Protein AF-A0A9Y2IKL0-F1 (afdb_monomer_lite)

Organism: NCBI:txid715471

Structure (mmCIF, N/CA/C/O backbone):
data_AF-A0A9Y2IKL0-F1
#
_entry.id   AF-A0A9Y2IKL0-F1
#
loop_
_atom_site.group_PDB
_atom_site.id
_atom_site.type_symbol
_atom_site.label_atom_id
_atom_site.label_alt_id
_atom_site.label_comp_id
_atom_site.label_asym_id
_atom_site.label_entity_id
_atom_site.label_seq_id
_atom_site.pdbx_PDB_ins_code
_atom_site.Cartn_x
_atom_site.Cartn_y
_atom_site.Cartn_z
_atom_site.occupancy
_atom_site.B_iso_or_equiv
_atom_site.auth_seq_id
_atom_site.auth_comp_id
_atom_site.auth_asym_id
_atom_site.auth_atom_id
_atom_site.pdbx_PDB_model_num
ATOM 1 N N . MET A 1 1 ? -17.090 1.132 13.519 1.00 45.34 1 MET A N 1
ATOM 2 C CA . MET A 1 1 ? -17.423 1.745 12.209 1.00 45.34 1 MET A CA 1
ATOM 3 C C . MET A 1 1 ? -16.204 2.492 11.701 1.00 45.34 1 MET A C 1
ATOM 5 O O . MET A 1 1 ? -15.799 3.451 12.341 1.00 45.34 1 MET A O 1
ATOM 9 N N . TRP A 1 2 ? -15.610 2.087 10.574 1.00 50.97 2 TRP A N 1
ATOM 10 C CA . TRP A 1 2 ? -14.747 3.015 9.836 1.00 50.97 2 TRP A CA 1
ATOM 11 C C . TRP A 1 2 ? -15.568 4.283 9.605 1.00 50.97 2 TRP A C 1
ATOM 13 O O . TRP A 1 2 ? -16.647 4.204 9.011 1.00 50.97 2 TRP A O 1
ATOM 23 N N . THR A 1 3 ? -15.133 5.423 10.142 1.00 61.62 3 THR A N 1
ATOM 24 C CA . THR A 1 3 ? -15.800 6.684 9.825 1.00 61.62 3 THR A CA 1
ATOM 25 C C . THR A 1 3 ? -15.737 6.834 8.308 1.00 61.62 3 THR A C 1
ATOM 27 O O . THR A 1 3 ? -14.729 6.472 7.690 1.00 61.62 3 THR A O 1
ATOM 30 N N . ALA A 1 4 ? -16.817 7.301 7.678 1.00 61.56 4 ALA A N 1
ATOM 31 C CA . ALA A 1 4 ? -16.826 7.524 6.231 1.00 61.56 4 ALA A CA 1
ATOM 32 C C . ALA A 1 4 ? -15.575 8.316 5.790 1.00 61.56 4 ALA A C 1
ATOM 34 O O . ALA A 1 4 ? -14.977 8.012 4.762 1.00 61.56 4 ALA A O 1
ATOM 35 N N . SER A 1 5 ? -15.104 9.216 6.659 1.00 66.62 5 SER A N 1
ATOM 36 C CA . SER A 1 5 ? -13.859 9.975 6.563 1.00 66.62 5 SER A CA 1
ATOM 37 C C . SER A 1 5 ? -12.598 9.107 6.452 1.00 66.62 5 SER A C 1
ATOM 39 O O . SER A 1 5 ? -11.836 9.292 5.512 1.00 66.62 5 SER A O 1
ATOM 41 N N . ALA A 1 6 ? -12.370 8.132 7.342 1.00 69.50 6 ALA A N 1
ATOM 42 C CA . ALA A 1 6 ? -11.167 7.288 7.302 1.00 69.50 6 ALA A CA 1
ATOM 43 C C . ALA A 1 6 ? -11.085 6.460 6.010 1.00 69.50 6 ALA A C 1
ATOM 45 O O . ALA A 1 6 ? -10.022 6.324 5.408 1.00 69.50 6 ALA A O 1
ATOM 46 N N . ARG A 1 7 ? -12.231 5.960 5.534 1.00 70.25 7 ARG A N 1
ATOM 47 C CA . ARG A 1 7 ? -12.306 5.197 4.283 1.00 70.25 7 ARG A CA 1
ATOM 48 C C . ARG A 1 7 ? -12.025 6.087 3.075 1.00 70.25 7 ARG A C 1
ATOM 50 O O . ARG A 1 7 ? -11.290 5.674 2.185 1.00 70.25 7 ARG A O 1
ATOM 57 N N . VAL A 1 8 ? -12.593 7.293 3.045 1.00 75.25 8 VAL A N 1
ATOM 58 C CA . VAL A 1 8 ? -12.335 8.268 1.976 1.00 75.25 8 VAL A CA 1
ATOM 59 C C . VAL A 1 8 ? -10.858 8.656 1.951 1.00 75.25 8 VAL A C 1
ATOM 61 O O . VAL A 1 8 ? -10.273 8.674 0.874 1.00 75.25 8 VAL A O 1
ATOM 64 N N . ILE A 1 9 ? -10.232 8.875 3.111 1.00 76.19 9 ILE A N 1
ATOM 65 C CA . ILE A 1 9 ? -8.802 9.205 3.212 1.00 76.19 9 ILE A CA 1
ATOM 66 C C . ILE A 1 9 ? -7.932 8.034 2.732 1.00 76.19 9 ILE A C 1
ATOM 68 O O . ILE A 1 9 ? -7.022 8.249 1.934 1.00 76.19 9 ILE A O 1
ATOM 72 N N . ALA A 1 10 ? -8.237 6.795 3.135 1.00 74.50 10 ALA A N 1
ATOM 73 C CA . ALA A 1 10 ? -7.506 5.610 2.679 1.00 74.50 10 ALA A CA 1
ATOM 74 C C . ALA A 1 10 ? -7.625 5.410 1.159 1.00 74.50 10 ALA A C 1
ATOM 76 O O . ALA A 1 10 ? -6.622 5.235 0.471 1.00 74.50 10 ALA A O 1
ATOM 77 N N . VAL A 1 11 ? -8.843 5.487 0.615 1.00 77.69 11 VAL A N 1
ATOM 78 C CA . VAL A 1 11 ? -9.087 5.343 -0.828 1.00 77.69 11 VAL A CA 1
ATOM 79 C C . VAL A 1 11 ? -8.418 6.473 -1.610 1.00 77.69 11 VAL A C 1
ATOM 81 O O . VAL A 1 11 ? -7.765 6.200 -2.612 1.00 77.69 11 VAL A O 1
ATOM 84 N N . ALA A 1 12 ? -8.520 7.722 -1.146 1.00 76.81 12 ALA A N 1
ATOM 85 C CA . ALA A 1 12 ? -7.887 8.870 -1.789 1.00 76.81 12 ALA A CA 1
ATOM 86 C C . ALA A 1 12 ? -6.353 8.782 -1.752 1.00 76.81 12 ALA A C 1
ATOM 88 O O . ALA A 1 12 ? -5.706 9.062 -2.759 1.00 76.81 12 ALA A O 1
ATOM 89 N N . GLY A 1 13 ? -5.766 8.341 -0.634 1.00 73.62 13 GLY A N 1
ATOM 90 C CA . GLY A 1 13 ? -4.324 8.117 -0.508 1.00 73.62 13 GLY A CA 1
ATOM 91 C C . GLY A 1 13 ? -3.818 7.014 -1.442 1.00 73.62 13 GLY A C 1
ATOM 92 O O . GLY A 1 13 ? -2.854 7.215 -2.179 1.00 73.62 13 GLY A O 1
ATOM 93 N N . ILE A 1 14 ? -4.508 5.870 -1.497 1.00 77.38 14 ILE A N 1
ATOM 94 C CA . ILE A 1 14 ? -4.139 4.762 -2.392 1.00 77.38 14 ILE A CA 1
ATOM 95 C C . ILE A 1 14 ? -4.318 5.169 -3.864 1.00 77.38 14 ILE A C 1
ATOM 97 O O . ILE A 1 14 ? -3.432 4.924 -4.684 1.00 77.38 14 ILE A O 1
ATOM 101 N N . ALA A 1 15 ? -5.419 5.847 -4.202 1.00 77.44 15 ALA A N 1
ATOM 102 C CA . ALA A 1 15 ? -5.674 6.332 -5.556 1.00 77.44 15 ALA A CA 1
ATOM 103 C C . ALA A 1 15 ? -4.638 7.380 -5.985 1.00 77.44 15 ALA A C 1
ATOM 105 O O . ALA A 1 15 ? -4.132 7.318 -7.102 1.00 77.44 15 ALA A O 1
ATOM 106 N N . GLY A 1 16 ? -4.260 8.295 -5.087 1.00 73.69 16 GLY A N 1
ATOM 107 C CA . GLY A 1 16 ? -3.186 9.260 -5.317 1.00 73.69 16 GLY A CA 1
ATOM 108 C C . GLY A 1 16 ? -1.832 8.585 -5.543 1.00 73.69 16 GLY A C 1
ATOM 109 O O . GLY A 1 16 ? -1.084 8.992 -6.428 1.00 73.69 16 GLY A O 1
ATOM 110 N N . CYS A 1 17 ? -1.536 7.508 -4.809 1.00 76.19 17 CYS A N 1
ATOM 111 C CA . CYS A 1 17 ? -0.319 6.715 -4.989 1.00 76.19 17 CYS A CA 1
ATOM 112 C C . CYS A 1 17 ? -0.283 6.030 -6.369 1.00 76.19 17 CYS A C 1
ATOM 114 O O . CYS A 1 17 ? 0.741 6.092 -7.057 1.00 76.19 17 CYS A O 1
ATOM 116 N N . ALA A 1 18 ? -1.408 5.448 -6.803 1.00 73.31 18 ALA A N 1
ATOM 117 C CA . ALA A 1 18 ? -1.563 4.839 -8.127 1.00 73.31 18 ALA A CA 1
ATOM 118 C C . ALA A 1 18 ? -1.502 5.881 -9.264 1.00 73.31 18 ALA A C 1
ATOM 120 O O . ALA A 1 18 ? -0.836 5.675 -10.278 1.00 73.31 18 ALA A O 1
ATOM 121 N N . ALA A 1 19 ? -2.132 7.044 -9.085 1.00 72.75 19 ALA A N 1
ATOM 122 C CA . ALA A 1 19 ? -2.089 8.131 -10.061 1.00 72.75 19 ALA A CA 1
ATOM 123 C C . ALA A 1 19 ? -0.675 8.714 -10.197 1.00 72.75 19 ALA A C 1
ATOM 125 O O . ALA A 1 19 ? -0.202 8.927 -11.309 1.00 72.75 19 ALA A O 1
ATOM 126 N N . ALA A 1 20 ? 0.047 8.887 -9.086 1.00 69.81 20 ALA A N 1
ATOM 127 C CA . ALA A 1 20 ? 1.433 9.360 -9.075 1.00 69.81 20 ALA A CA 1
ATOM 128 C C . ALA A 1 20 ? 2.419 8.384 -9.738 1.00 69.81 20 ALA A C 1
ATOM 130 O O . ALA A 1 20 ? 3.557 8.756 -10.028 1.00 69.81 20 ALA A O 1
ATOM 131 N N . THR A 1 21 ? 2.002 7.140 -9.998 1.00 67.00 21 THR A N 1
ATOM 132 C CA . THR A 1 21 ? 2.826 6.166 -10.718 1.00 67.00 21 THR A CA 1
ATOM 133 C C . THR A 1 21 ? 2.807 6.399 -12.233 1.00 67.00 21 THR A C 1
ATOM 135 O O . THR A 1 21 ? 3.783 6.063 -12.900 1.00 67.00 21 THR A O 1
ATOM 138 N N . VAL A 1 22 ? 1.759 7.040 -12.772 1.00 66.88 22 VAL A N 1
ATOM 139 C CA . VAL A 1 22 ? 1.601 7.300 -14.214 1.00 66.88 22 VAL A CA 1
ATOM 140 C C . VAL A 1 22 ? 2.653 8.291 -14.745 1.00 66.88 22 VAL A C 1
ATOM 142 O O . VAL A 1 22 ? 3.338 7.939 -15.704 1.00 66.88 22 VAL A O 1
ATOM 145 N N . PRO A 1 23 ? 2.897 9.472 -14.134 1.00 60.47 23 PRO A N 1
ATOM 146 C CA . PRO A 1 23 ? 3.855 10.440 -14.673 1.00 60.47 23 PRO A CA 1
ATOM 147 C C . PRO A 1 23 ? 5.306 9.944 -14.691 1.00 60.47 23 PRO A C 1
ATOM 149 O O . PRO A 1 23 ? 6.056 10.320 -15.584 1.00 60.47 23 PRO A O 1
ATOM 152 N N . VAL A 1 24 ? 5.717 9.066 -13.766 1.00 60.50 24 VAL A N 1
ATOM 153 C CA . VAL A 1 24 ? 7.095 8.519 -13.737 1.00 60.50 24 VAL A CA 1
ATOM 154 C C . VAL A 1 24 ? 7.422 7.721 -14.990 1.00 60.50 24 VAL A C 1
ATOM 156 O O . VAL A 1 24 ? 8.558 7.740 -15.458 1.00 60.50 24 VAL A O 1
ATOM 159 N N . VAL A 1 25 ? 6.429 7.027 -15.543 1.00 59.62 25 VAL A N 1
ATOM 160 C CA . VAL A 1 25 ? 6.611 6.175 -16.722 1.00 59.62 25 VAL A CA 1
ATOM 161 C C . VAL A 1 25 ? 6.895 7.016 -17.976 1.00 59.62 25 VAL A C 1
ATOM 163 O O . VAL A 1 25 ? 7.597 6.546 -18.880 1.00 59.62 25 VAL A O 1
ATOM 166 N N . PHE A 1 26 ? 6.408 8.264 -18.006 1.00 61.78 26 PHE A N 1
ATOM 167 C CA . PHE A 1 26 ? 6.416 9.125 -19.192 1.00 61.78 26 PHE A CA 1
ATOM 168 C C . PHE A 1 26 ? 7.304 10.379 -19.092 1.00 61.78 26 PHE A C 1
ATOM 170 O O . PHE A 1 26 ? 7.847 10.783 -20.114 1.00 61.78 26 PHE A O 1
ATOM 177 N N . ALA A 1 27 ? 7.482 10.985 -17.910 1.00 57.97 27 ALA A N 1
ATOM 178 C CA . ALA A 1 27 ? 8.035 12.343 -17.768 1.00 57.97 27 ALA A CA 1
ATOM 179 C C . ALA A 1 27 ? 9.248 12.479 -16.820 1.00 57.97 27 ALA A C 1
ATOM 181 O O . ALA A 1 27 ? 9.773 13.578 -16.654 1.00 57.97 27 ALA A O 1
ATOM 182 N N . GLY A 1 28 ? 9.724 11.389 -16.208 1.00 56.84 28 GLY A N 1
ATOM 183 C CA . GLY A 1 28 ? 10.839 11.434 -15.254 1.00 56.84 28 GLY A CA 1
ATOM 184 C C . GLY A 1 28 ? 10.401 11.600 -13.792 1.00 56.84 28 GLY A C 1
ATOM 185 O O . GLY A 1 28 ? 9.244 11.869 -13.471 1.00 56.84 28 GLY A O 1
ATOM 186 N N . ALA A 1 29 ? 11.327 11.318 -12.875 1.00 58.41 29 ALA A N 1
ATOM 187 C CA . ALA A 1 29 ? 10.971 10.722 -11.587 1.00 58.41 29 ALA A CA 1
ATOM 188 C C . ALA A 1 29 ? 10.859 11.698 -10.393 1.00 58.41 29 ALA A C 1
ATOM 190 O O . ALA A 1 29 ? 10.249 11.363 -9.378 1.00 58.41 29 ALA A O 1
ATOM 191 N N . SER A 1 30 ? 11.408 12.910 -10.494 1.00 65.31 30 SER A N 1
ATOM 192 C CA . SER A 1 30 ? 11.681 13.784 -9.340 1.00 65.31 30 SER A CA 1
ATOM 193 C C . SER A 1 30 ? 10.431 14.271 -8.590 1.00 65.31 30 SER A C 1
ATOM 195 O O . SER A 1 30 ? 10.357 14.119 -7.374 1.00 65.31 30 SER A O 1
ATOM 197 N N . MET A 1 31 ? 9.418 14.805 -9.279 1.00 64.06 31 MET A N 1
ATOM 198 C CA . MET A 1 31 ? 8.170 15.264 -8.631 1.00 64.06 31 MET A CA 1
ATOM 199 C C . MET A 1 31 ? 7.277 14.099 -8.189 1.00 64.06 31 MET A C 1
ATOM 201 O O . MET A 1 31 ? 6.644 14.132 -7.134 1.00 64.06 31 MET A O 1
ATOM 205 N N . SER A 1 32 ? 7.238 13.040 -8.985 1.00 65.81 32 SER A N 1
ATOM 206 C CA . SER A 1 32 ? 6.320 11.925 -8.784 1.00 65.81 32 SER A CA 1
ATOM 207 C C . SER A 1 32 ? 6.631 11.104 -7.531 1.00 65.81 32 SER A C 1
ATOM 209 O O . SER A 1 32 ? 5.709 10.621 -6.877 1.00 65.81 32 SER A O 1
ATOM 211 N N . PHE A 1 33 ? 7.907 10.984 -7.143 1.00 70.06 33 PHE A N 1
ATOM 212 C CA . PHE A 1 33 ? 8.277 10.346 -5.875 1.00 70.06 33 PHE A CA 1
ATOM 213 C C . PHE A 1 33 ? 7.766 11.121 -4.659 1.00 70.06 33 PHE A C 1
ATOM 215 O O . PHE A 1 33 ? 7.321 10.506 -3.691 1.00 70.06 33 PHE A O 1
ATOM 222 N N . VAL A 1 34 ? 7.758 12.456 -4.726 1.00 73.88 34 VAL A N 1
ATOM 223 C CA . VAL A 1 34 ? 7.233 13.309 -3.650 1.00 73.88 34 VAL A CA 1
ATOM 224 C C . VAL A 1 34 ? 5.724 13.123 -3.510 1.00 73.88 34 VAL A C 1
ATOM 226 O O . VAL A 1 34 ? 5.228 12.937 -2.399 1.00 73.88 34 VAL A O 1
ATOM 229 N N . VAL A 1 35 ? 4.989 13.113 -4.627 1.00 72.56 35 VAL A N 1
ATOM 230 C CA . VAL A 1 35 ? 3.535 12.878 -4.618 1.00 72.56 35 VAL A CA 1
ATOM 231 C C . VAL A 1 35 ? 3.219 11.478 -4.095 1.00 72.56 35 VAL A C 1
ATOM 233 O O . VAL A 1 35 ? 2.344 11.322 -3.244 1.00 72.56 35 VAL A O 1
ATOM 236 N N . ARG A 1 36 ? 3.974 10.465 -4.535 1.00 73.31 36 ARG A N 1
ATOM 237 C CA . ARG A 1 36 ? 3.798 9.079 -4.094 1.00 73.31 36 ARG A CA 1
ATOM 238 C C . ARG A 1 36 ? 4.070 8.906 -2.597 1.00 73.31 36 ARG A C 1
ATOM 240 O O . ARG A 1 36 ? 3.274 8.270 -1.912 1.00 73.31 36 ARG A O 1
ATOM 247 N N . GLY A 1 37 ? 5.146 9.506 -2.085 1.00 74.19 37 GLY A N 1
ATOM 248 C CA . GLY A 1 37 ? 5.479 9.492 -0.659 1.00 74.19 37 GLY A CA 1
ATOM 249 C C . GLY A 1 37 ? 4.404 10.164 0.195 1.00 74.19 37 GLY A C 1
ATOM 250 O O . GLY A 1 37 ? 3.944 9.583 1.174 1.00 74.19 37 GLY A O 1
ATOM 251 N N . ARG A 1 38 ? 3.917 11.341 -0.223 1.00 74.44 38 ARG A N 1
ATOM 252 C CA . ARG A 1 38 ? 2.817 12.036 0.468 1.00 74.44 38 ARG A CA 1
ATOM 253 C C . ARG A 1 38 ? 1.523 11.225 0.466 1.00 74.44 38 ARG A C 1
ATOM 255 O O . ARG A 1 38 ? 0.860 11.140 1.495 1.00 74.44 38 ARG A O 1
ATOM 262 N N . ALA A 1 39 ? 1.176 10.615 -0.663 1.00 73.06 39 ALA A N 1
ATOM 263 C CA . ALA A 1 39 ? -0.023 9.793 -0.788 1.00 73.06 39 ALA A CA 1
ATOM 264 C C . ALA A 1 39 ? 0.020 8.556 0.132 1.00 73.06 39 ALA A C 1
ATOM 266 O O . ALA A 1 39 ? -0.982 8.227 0.768 1.00 73.06 39 ALA A O 1
ATOM 267 N N . LEU A 1 40 ? 1.193 7.923 0.269 1.00 75.81 40 LEU A N 1
ATOM 268 C CA . LEU A 1 40 ? 1.429 6.836 1.225 1.00 75.81 40 LEU A CA 1
ATOM 269 C C . LEU A 1 40 ? 1.283 7.297 2.681 1.00 75.81 40 LEU A C 1
ATOM 271 O O . LEU A 1 40 ? 0.615 6.619 3.454 1.00 75.81 40 LEU A O 1
ATOM 275 N N . SER A 1 41 ? 1.826 8.462 3.051 1.00 77.69 41 SER A N 1
ATOM 276 C CA . SER A 1 41 ? 1.652 9.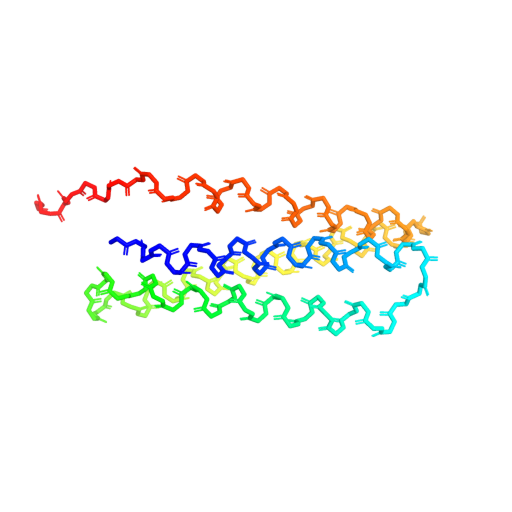007 4.407 1.00 77.69 41 SER A CA 1
ATOM 277 C C . SER A 1 41 ? 0.185 9.282 4.744 1.00 77.69 41 SER A C 1
ATOM 279 O O . SER A 1 41 ? -0.258 9.001 5.853 1.00 77.69 41 SER A O 1
ATOM 281 N N . VAL A 1 42 ? -0.594 9.790 3.785 1.00 75.81 42 VAL A N 1
ATOM 282 C CA . VAL A 1 42 ? -2.041 10.000 3.963 1.00 75.81 42 VAL A CA 1
ATOM 283 C C . VAL A 1 42 ? -2.775 8.669 4.164 1.00 75.81 42 VAL A C 1
ATOM 285 O O . VAL A 1 42 ? -3.666 8.586 5.009 1.00 75.81 42 VAL A O 1
ATOM 288 N N . ALA A 1 43 ? -2.391 7.621 3.430 1.00 74.94 43 ALA A N 1
ATOM 289 C CA . ALA A 1 43 ? -2.963 6.287 3.599 1.00 74.94 43 ALA A CA 1
ATOM 290 C C . ALA A 1 43 ? -2.615 5.666 4.967 1.00 74.94 43 ALA A C 1
ATOM 292 O O . ALA A 1 43 ? -3.477 5.039 5.578 1.00 74.94 43 ALA A O 1
ATOM 293 N N . ASP A 1 44 ? -1.399 5.883 5.474 1.00 77.44 44 ASP A N 1
ATOM 294 C CA . ASP A 1 44 ? -0.955 5.395 6.788 1.00 77.44 44 ASP A CA 1
ATOM 295 C C . ASP A 1 44 ? -1.721 6.066 7.943 1.00 77.44 44 ASP A C 1
ATOM 297 O O . ASP A 1 44 ? -2.215 5.395 8.848 1.00 77.44 44 ASP A O 1
ATOM 301 N N . ILE A 1 45 ? -1.953 7.382 7.851 1.00 76.75 45 ILE A N 1
ATOM 302 C CA . ILE A 1 45 ? -2.765 8.137 8.824 1.00 76.75 45 ILE A CA 1
ATOM 303 C C . ILE A 1 45 ? -4.200 7.589 8.912 1.00 76.75 45 ILE A C 1
ATOM 305 O O . ILE A 1 45 ? -4.820 7.606 9.979 1.00 76.75 45 ILE A O 1
ATOM 309 N N . ALA A 1 46 ? -4.744 7.055 7.815 1.00 77.25 46 ALA A N 1
ATOM 310 C CA . ALA A 1 46 ? -6.077 6.458 7.813 1.00 77.25 46 ALA A CA 1
ATOM 311 C C . ALA A 1 46 ? -6.171 5.155 8.631 1.00 77.25 46 ALA A C 1
ATOM 313 O O . ALA A 1 46 ? -7.282 4.714 8.932 1.00 77.25 46 ALA A O 1
ATOM 314 N N . ILE A 1 47 ? -5.041 4.557 9.027 1.00 78.25 47 ILE A N 1
ATOM 315 C CA . ILE A 1 47 ? -4.993 3.348 9.860 1.00 78.25 47 ILE A CA 1
ATOM 316 C C . ILE A 1 47 ? -5.229 3.684 11.337 1.00 78.25 47 ILE A C 1
ATOM 318 O O . ILE A 1 47 ? -5.846 2.900 12.053 1.00 78.25 47 ILE A O 1
ATOM 322 N N . THR A 1 48 ? -4.815 4.862 11.808 1.00 77.94 48 THR A N 1
ATOM 323 C CA . THR A 1 48 ? -4.985 5.290 13.207 1.00 77.94 48 THR A CA 1
ATOM 324 C C . THR A 1 48 ? -6.422 5.145 13.748 1.00 77.94 48 THR A C 1
ATOM 326 O O . THR A 1 48 ? -6.587 4.573 14.828 1.00 77.94 48 THR A O 1
ATOM 329 N N . PRO A 1 49 ? -7.491 5.567 13.037 1.00 78.81 49 PRO A N 1
ATOM 330 C CA . PRO A 1 49 ? -8.869 5.367 13.496 1.00 78.81 49 PRO A CA 1
ATOM 331 C C . PRO A 1 49 ? -9.339 3.901 13.495 1.00 78.81 49 PRO A C 1
ATOM 333 O O . PRO A 1 49 ? -10.442 3.634 13.965 1.00 78.81 49 PRO A O 1
ATOM 336 N N . ALA A 1 50 ? -8.557 2.940 12.991 1.00 73.69 50 ALA A N 1
ATOM 337 C CA . ALA A 1 50 ? -8.879 1.518 13.115 1.00 73.69 50 ALA A CA 1
ATOM 338 C C . ALA A 1 50 ? -8.650 0.995 14.545 1.00 73.69 50 ALA A C 1
ATOM 340 O O . ALA A 1 50 ? -9.360 0.090 14.980 1.00 73.69 50 ALA A O 1
ATOM 341 N N . PHE A 1 51 ? -7.723 1.597 15.300 1.00 79.62 51 PHE A N 1
ATOM 342 C CA . PHE A 1 51 ? -7.409 1.191 16.675 1.00 79.62 51 PHE A CA 1
ATOM 343 C C . PHE A 1 51 ? -8.414 1.693 17.715 1.00 79.62 51 PHE A C 1
ATOM 345 O O . PHE A 1 51 ? -8.424 1.196 18.835 1.00 79.62 51 PHE A O 1
ATOM 352 N N . THR A 1 52 ? -9.290 2.641 17.367 1.00 81.69 52 THR A N 1
ATOM 353 C CA . THR A 1 52 ? -10.281 3.197 18.309 1.00 81.69 52 THR A CA 1
ATOM 354 C C . THR A 1 52 ? -11.362 2.197 18.721 1.00 81.69 52 THR A C 1
ATOM 356 O O . THR A 1 52 ? -12.084 2.447 19.681 1.00 81.69 52 THR A O 1
ATOM 359 N N . TRP A 1 53 ? -11.474 1.071 18.009 1.00 76.50 53 TRP A N 1
ATOM 360 C CA . TRP A 1 53 ? -12.440 0.002 18.276 1.00 76.50 53 TRP A CA 1
ATOM 361 C C . TRP A 1 53 ? -11.855 -1.163 19.077 1.00 76.50 53 TRP A C 1
ATOM 363 O O . TRP A 1 53 ? -12.603 -2.070 19.432 1.00 76.50 53 TRP A O 1
ATOM 373 N N . LEU A 1 54 ? -10.543 -1.166 19.326 1.00 78.19 54 LEU A N 1
ATOM 374 C CA . LEU A 1 54 ? -9.893 -2.200 20.125 1.00 78.19 54 LEU A CA 1
ATOM 375 C C . LEU A 1 54 ? -9.928 -1.819 21.615 1.00 78.19 54 LEU A C 1
ATOM 377 O O . LEU A 1 54 ? -9.751 -0.640 21.945 1.00 78.19 54 LEU A O 1
ATOM 381 N N . PRO A 1 55 ? -10.095 -2.800 22.522 1.00 85.19 55 PRO A N 1
ATOM 382 C CA . PRO A 1 55 ? -9.735 -2.636 23.926 1.00 85.19 55 PRO A CA 1
ATOM 383 C C . PRO A 1 55 ? -8.304 -2.107 24.051 1.00 85.19 55 PRO A C 1
ATOM 385 O O . PRO A 1 55 ? -7.436 -2.435 23.237 1.00 85.19 55 PRO A O 1
ATOM 388 N N . ARG A 1 56 ? -8.035 -1.270 25.060 1.00 84.19 56 ARG A N 1
ATOM 389 C CA . ARG A 1 56 ? -6.714 -0.633 25.211 1.00 84.19 56 ARG A CA 1
ATOM 390 C C . ARG A 1 56 ? -5.592 -1.661 25.372 1.00 84.19 56 ARG A C 1
ATOM 392 O O . AR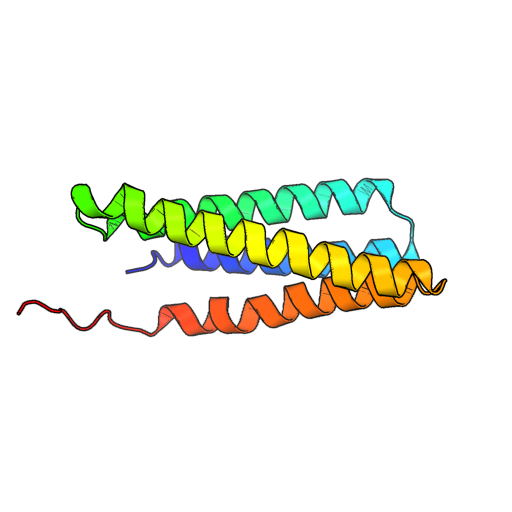G A 1 56 ? -4.498 -1.399 24.876 1.00 84.19 56 ARG A O 1
ATOM 399 N N . GLU A 1 57 ? -5.863 -2.808 25.999 1.00 88.75 57 GLU A N 1
ATOM 400 C CA . GLU A 1 57 ? -4.906 -3.916 26.099 1.00 88.75 57 GLU A CA 1
ATOM 401 C C . GLU A 1 57 ? -4.522 -4.541 24.747 1.00 88.75 57 GLU A C 1
ATOM 403 O O . GLU A 1 57 ? -3.397 -5.015 24.601 1.00 88.75 57 GLU A O 1
ATOM 408 N N . ASP A 1 58 ? -5.396 -4.478 23.738 1.00 86.38 58 ASP A N 1
ATOM 409 C CA . ASP A 1 58 ? -5.182 -5.115 22.433 1.00 86.38 58 ASP A CA 1
ATOM 410 C C . ASP A 1 58 ? -4.528 -4.184 21.404 1.00 86.38 58 ASP A C 1
ATOM 412 O O . ASP A 1 58 ? -4.027 -4.640 20.371 1.00 86.38 58 ASP A O 1
ATOM 416 N N . VAL A 1 59 ? -4.499 -2.871 21.662 1.00 86.38 59 VAL A N 1
ATOM 417 C CA . VAL A 1 59 ? -3.890 -1.873 20.763 1.00 86.38 59 VAL A CA 1
ATOM 418 C C . VAL A 1 59 ? -2.426 -2.204 20.414 1.00 86.38 59 VAL A C 1
ATOM 420 O O . VAL A 1 59 ? -2.083 -2.115 19.229 1.00 86.38 59 VAL A O 1
ATOM 423 N N . PRO A 1 60 ? -1.553 -2.623 21.357 1.00 88.12 60 PRO A N 1
ATOM 424 C CA . PRO A 1 60 ? -0.181 -3.019 21.035 1.00 88.12 60 PRO A CA 1
ATOM 425 C C . PRO A 1 60 ? -0.114 -4.207 20.067 1.00 88.12 60 PRO A C 1
ATOM 427 O O . PRO A 1 60 ? 0.657 -4.171 19.107 1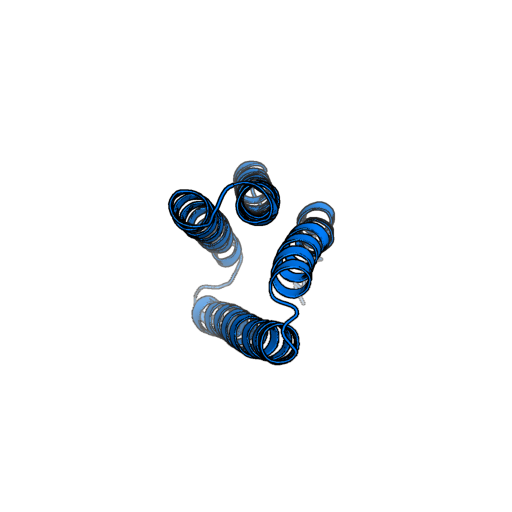.00 88.12 60 PRO A O 1
ATOM 430 N N . SER A 1 61 ? -0.959 -5.222 20.270 1.00 85.69 61 SER A N 1
ATOM 431 C CA . SER A 1 61 ? -1.043 -6.408 19.409 1.00 85.69 61 SER A CA 1
ATOM 432 C C . SER A 1 61 ? -1.540 -6.049 18.008 1.00 85.69 61 SER A C 1
ATOM 434 O O . SER A 1 61 ? -0.933 -6.441 17.011 1.00 85.69 61 SER A O 1
ATOM 436 N N . GLY A 1 62 ? -2.594 -5.233 17.912 1.00 83.75 62 GLY A N 1
ATOM 437 C CA . GLY A 1 62 ? -3.097 -4.737 16.630 1.00 83.75 62 GLY A CA 1
ATOM 438 C C . GLY A 1 62 ? -2.050 -3.916 15.871 1.00 83.75 62 GLY A C 1
ATOM 439 O O . GLY A 1 62 ? -1.868 -4.093 14.666 1.00 83.75 62 GLY A O 1
ATOM 440 N N . SER A 1 63 ? -1.324 -3.045 16.576 1.00 85.69 63 SER A N 1
ATOM 441 C CA . SER A 1 63 ? -0.240 -2.242 16.002 1.00 85.69 63 SER A CA 1
ATOM 442 C C . SER A 1 63 ? 0.908 -3.116 15.491 1.00 85.69 63 SER A C 1
ATOM 444 O O . SER A 1 63 ? 1.391 -2.912 14.376 1.00 85.69 63 SER A O 1
ATOM 446 N N . ALA A 1 64 ? 1.299 -4.146 16.250 1.00 88.38 64 ALA A N 1
ATOM 447 C CA . ALA A 1 64 ? 2.317 -5.104 15.830 1.00 88.38 64 ALA A CA 1
ATOM 448 C C . ALA A 1 64 ? 1.928 -5.816 14.525 1.00 88.38 64 ALA A C 1
ATOM 450 O O . ALA A 1 64 ? 2.748 -5.894 13.612 1.00 88.38 64 ALA A O 1
ATOM 451 N N . VAL A 1 65 ? 0.672 -6.258 14.390 1.00 87.75 65 VAL A N 1
ATOM 452 C CA . VAL A 1 65 ? 0.174 -6.891 13.157 1.00 87.75 65 VAL A CA 1
ATOM 453 C C . VAL A 1 65 ? 0.266 -5.938 11.966 1.00 87.75 65 VAL A C 1
ATOM 455 O O . VAL A 1 65 ? 0.808 -6.319 10.930 1.00 87.75 65 VAL A O 1
ATOM 458 N N . VAL A 1 66 ? -0.197 -4.690 12.104 1.00 87.25 66 VAL A N 1
ATOM 459 C CA . VAL A 1 66 ? -0.084 -3.682 11.031 1.00 87.25 66 VAL A CA 1
ATOM 460 C C . VAL A 1 66 ? 1.375 -3.487 10.622 1.00 87.25 66 VAL A C 1
ATOM 462 O O . VAL A 1 66 ? 1.695 -3.458 9.433 1.00 87.25 66 VAL A O 1
ATOM 465 N N . ARG A 1 67 ? 2.280 -3.408 11.600 1.00 88.75 67 ARG A N 1
ATOM 466 C CA . ARG A 1 67 ? 3.711 -3.228 11.351 1.00 88.75 67 ARG A CA 1
ATOM 467 C C . ARG A 1 67 ? 4.322 -4.420 10.621 1.00 88.75 67 ARG A C 1
ATOM 469 O O . ARG A 1 67 ? 5.081 -4.214 9.678 1.00 88.75 67 ARG A O 1
ATOM 476 N N . LEU A 1 68 ? 3.967 -5.642 11.012 1.00 91.38 68 LEU A N 1
ATOM 477 C CA . LEU A 1 68 ? 4.411 -6.868 10.346 1.00 91.38 68 LEU A CA 1
ATOM 478 C C . LEU A 1 68 ? 3.911 -6.932 8.904 1.00 91.38 68 LEU A C 1
ATOM 480 O O . LEU A 1 68 ? 4.687 -7.240 8.004 1.00 91.38 68 LEU A O 1
ATOM 484 N N . VAL A 1 69 ? 2.649 -6.571 8.663 1.00 88.50 69 VAL A N 1
ATOM 485 C CA . VAL A 1 69 ? 2.088 -6.499 7.308 1.00 88.50 69 VAL A CA 1
ATOM 486 C C . VAL A 1 69 ? 2.827 -5.454 6.466 1.00 88.50 69 VAL A C 1
ATOM 488 O O . VAL A 1 69 ? 3.175 -5.740 5.321 1.00 88.50 69 VAL A O 1
ATOM 491 N N . HIS A 1 70 ? 3.138 -4.278 7.024 1.00 86.50 70 HIS A N 1
ATOM 492 C CA . HIS A 1 70 ? 3.929 -3.261 6.325 1.00 86.50 70 HIS A CA 1
ATOM 493 C C . HIS A 1 70 ? 5.353 -3.716 6.018 1.00 86.50 70 HIS A C 1
ATOM 495 O O . HIS A 1 70 ? 5.827 -3.511 4.903 1.00 86.50 70 HIS A O 1
ATOM 501 N N . GLN A 1 71 ? 6.036 -4.344 6.971 1.00 90.00 71 GLN A N 1
ATOM 502 C CA . GLN A 1 71 ? 7.391 -4.846 6.755 1.00 90.00 71 GLN A CA 1
ATOM 503 C C . GLN A 1 71 ? 7.409 -5.970 5.719 1.00 90.00 71 GLN A C 1
ATOM 505 O O . GLN A 1 71 ? 8.267 -5.975 4.834 1.00 90.00 71 GLN A O 1
ATOM 510 N N . LEU A 1 72 ? 6.438 -6.883 5.774 1.00 90.62 72 LEU A N 1
ATOM 511 C CA . LEU A 1 72 ? 6.312 -7.976 4.816 1.00 90.62 72 LEU A CA 1
ATOM 512 C C . LEU A 1 72 ? 6.013 -7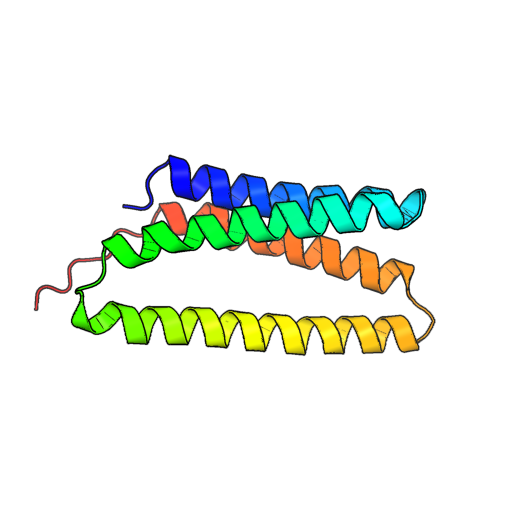.444 3.410 1.00 90.62 72 LEU A C 1
ATOM 514 O O . LEU A 1 72 ? 6.716 -7.778 2.461 1.00 90.62 72 LEU A O 1
ATOM 518 N N . GLY A 1 73 ? 5.013 -6.570 3.277 1.00 84.69 73 GLY A N 1
ATOM 519 C CA . GLY A 1 73 ? 4.660 -5.956 1.998 1.00 84.69 73 GLY A CA 1
ATOM 520 C C . GLY A 1 73 ? 5.786 -5.089 1.428 1.00 84.69 73 GLY A C 1
ATOM 521 O O . GLY A 1 73 ? 6.083 -5.168 0.237 1.00 84.69 73 GLY A O 1
ATOM 522 N N . GLY A 1 74 ? 6.454 -4.305 2.278 1.00 84.19 74 GLY A N 1
ATOM 523 C CA . GLY A 1 74 ? 7.574 -3.449 1.893 1.00 84.19 74 GLY A CA 1
ATOM 524 C C . GLY A 1 74 ? 8.787 -4.243 1.410 1.00 84.19 74 GLY A C 1
ATOM 525 O O . GLY A 1 74 ? 9.340 -3.933 0.356 1.00 84.19 74 GLY A O 1
ATOM 526 N N . SER A 1 75 ? 9.177 -5.295 2.132 1.00 85.69 75 SER A N 1
ATOM 527 C CA . SER A 1 75 ? 10.323 -6.141 1.769 1.00 85.69 75 SER A CA 1
ATOM 528 C C . SER A 1 75 ? 10.049 -6.997 0.531 1.00 85.69 75 SER A C 1
ATOM 530 O O . SER A 1 75 ? 10.829 -6.950 -0.420 1.00 85.69 75 SER A O 1
ATOM 532 N N . ALA A 1 76 ? 8.919 -7.709 0.484 1.00 87.12 76 ALA A N 1
ATOM 533 C CA . ALA A 1 76 ? 8.547 -8.538 -0.662 1.00 87.12 76 ALA A CA 1
ATOM 534 C C . ALA A 1 76 ? 8.328 -7.695 -1.927 1.00 87.12 76 ALA A C 1
ATOM 536 O O . ALA A 1 76 ? 8.846 -8.025 -2.993 1.00 87.12 76 ALA A O 1
ATOM 537 N N . GLY A 1 77 ? 7.615 -6.570 -1.806 1.00 83.25 77 GLY A N 1
ATOM 538 C CA . GLY A 1 77 ? 7.389 -5.649 -2.918 1.00 83.25 77 GLY A CA 1
ATOM 539 C C . GLY A 1 77 ? 8.695 -5.073 -3.458 1.00 83.25 77 GLY A C 1
ATOM 540 O O . GLY A 1 77 ? 8.905 -5.056 -4.668 1.00 83.25 77 GLY A O 1
ATOM 541 N N . THR A 1 78 ? 9.611 -4.671 -2.573 1.00 86.62 78 THR A N 1
ATOM 542 C CA . THR A 1 78 ? 10.937 -4.185 -2.982 1.00 86.62 78 THR A CA 1
ATOM 543 C C . THR A 1 78 ? 11.735 -5.276 -3.688 1.00 86.62 78 THR A C 1
ATOM 545 O O . THR A 1 78 ? 12.301 -5.008 -4.741 1.00 86.62 78 THR A O 1
ATOM 548 N N . ALA A 1 79 ? 11.744 -6.507 -3.169 1.00 86.56 79 ALA A N 1
ATOM 549 C CA . ALA A 1 79 ? 12.477 -7.618 -3.772 1.00 86.56 79 ALA A CA 1
ATOM 550 C C . ALA A 1 79 ? 11.966 -7.968 -5.181 1.00 86.56 79 ALA A C 1
ATOM 552 O O . ALA A 1 79 ? 12.767 -8.117 -6.102 1.00 86.56 79 ALA A O 1
ATOM 553 N N . VAL A 1 80 ? 10.643 -8.042 -5.370 1.00 85.81 80 VAL A N 1
ATOM 554 C CA . VAL A 1 80 ? 10.025 -8.308 -6.683 1.00 85.81 80 VAL A CA 1
ATOM 555 C C . VAL A 1 80 ? 10.313 -7.178 -7.670 1.00 85.81 80 VAL A C 1
ATOM 557 O O . VAL A 1 80 ? 10.653 -7.420 -8.823 1.00 85.81 80 VAL A O 1
ATOM 560 N N . LEU A 1 81 ? 10.198 -5.923 -7.238 1.00 83.94 81 LEU A N 1
ATOM 561 C CA . LEU A 1 81 ? 10.473 -4.787 -8.117 1.00 83.94 81 LEU A CA 1
ATOM 562 C C . LEU A 1 81 ? 11.961 -4.683 -8.465 1.00 83.94 81 LEU A C 1
ATOM 564 O O . LEU A 1 81 ? 12.295 -4.379 -9.608 1.00 83.94 81 LEU A O 1
ATOM 568 N N . ALA A 1 82 ? 12.844 -4.968 -7.508 1.00 86.19 82 ALA A N 1
ATOM 569 C CA . ALA A 1 82 ? 14.284 -4.985 -7.718 1.00 86.19 82 ALA A CA 1
ATOM 570 C C . ALA A 1 82 ? 14.705 -6.097 -8.683 1.00 86.19 82 ALA A C 1
ATOM 572 O O . ALA A 1 82 ? 15.533 -5.842 -9.552 1.00 86.19 82 ALA A O 1
ATOM 573 N N . SER A 1 83 ? 14.118 -7.296 -8.592 1.00 87.88 83 SER A N 1
ATOM 574 C CA . SER A 1 83 ? 14.440 -8.395 -9.510 1.00 87.88 83 SER A CA 1
ATOM 575 C C . SER A 1 83 ? 14.024 -8.086 -10.953 1.00 87.88 83 SER A C 1
ATOM 577 O O . SER A 1 83 ? 14.798 -8.330 -11.876 1.00 87.88 83 SER A O 1
ATOM 579 N N . ILE A 1 84 ? 12.859 -7.461 -11.154 1.00 84.88 84 ILE A N 1
ATOM 580 C CA . ILE A 1 84 ? 12.398 -7.015 -12.481 1.00 84.88 84 ILE A CA 1
ATOM 581 C C . ILE A 1 84 ? 13.249 -5.843 -12.994 1.00 84.88 84 ILE A C 1
ATOM 583 O O . ILE A 1 84 ? 13.596 -5.777 -14.171 1.00 84.88 84 ILE A O 1
ATOM 587 N N . ALA A 1 85 ? 13.624 -4.904 -12.124 1.00 83.50 85 ALA A N 1
ATOM 588 C CA . ALA A 1 85 ? 14.504 -3.807 -12.516 1.00 83.50 85 ALA A CA 1
ATOM 589 C C . ALA A 1 85 ? 15.903 -4.316 -12.910 1.00 83.50 85 ALA A C 1
ATOM 591 O O . ALA A 1 85 ? 16.466 -3.848 -13.900 1.00 83.50 85 ALA A O 1
ATOM 592 N N . ALA A 1 86 ? 16.433 -5.304 -12.183 1.00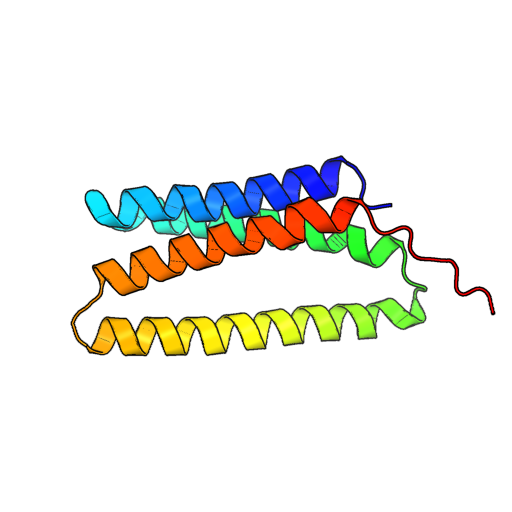 87.06 86 ALA A N 1
ATOM 593 C CA . ALA A 1 86 ? 17.728 -5.924 -12.451 1.00 87.06 86 ALA A CA 1
ATOM 594 C C . ALA A 1 86 ? 17.777 -6.660 -13.801 1.00 87.06 86 ALA A C 1
ATOM 596 O O . ALA A 1 86 ? 18.849 -6.766 -14.389 1.00 87.06 86 ALA A O 1
ATOM 597 N N . SER A 1 87 ? 16.635 -7.089 -14.351 1.00 86.25 87 SER A N 1
ATOM 598 C CA . SER A 1 87 ? 16.554 -7.651 -15.707 1.00 86.25 87 SER A CA 1
ATOM 599 C C . SER A 1 87 ? 16.530 -6.584 -16.818 1.00 86.25 87 SER A C 1
ATOM 601 O O . SER A 1 87 ? 16.119 -6.870 -17.940 1.00 86.25 87 SER A O 1
ATOM 603 N N . GLY A 1 88 ? 16.891 -5.331 -16.509 1.00 81.56 88 GLY A N 1
ATOM 604 C CA . GLY A 1 88 ? 16.843 -4.192 -17.435 1.00 81.56 88 GLY A CA 1
ATOM 605 C C . GLY A 1 88 ? 15.437 -3.618 -17.652 1.00 81.56 88 GLY A C 1
ATOM 606 O O . GLY A 1 88 ? 15.248 -2.703 -18.454 1.00 81.56 88 GLY A O 1
ATOM 607 N N . ALA A 1 89 ? 14.433 -4.121 -16.930 1.00 83.75 89 ALA A N 1
ATOM 608 C CA . ALA A 1 89 ? 13.024 -3.850 -17.180 1.00 83.75 89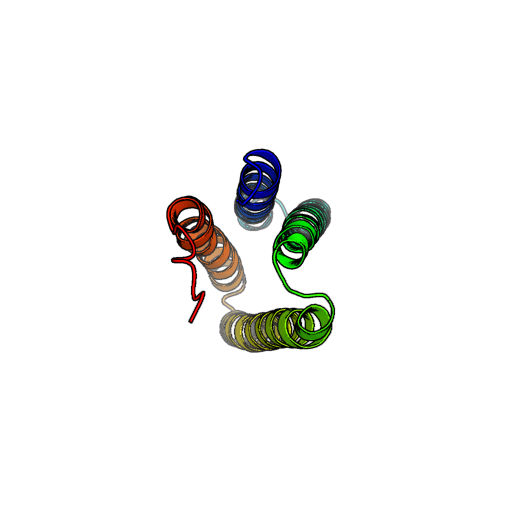 ALA A CA 1
ATOM 609 C C . ALA A 1 89 ? 12.459 -2.813 -16.181 1.00 83.75 89 ALA A C 1
ATOM 611 O O . ALA A 1 89 ? 11.461 -3.032 -15.495 1.00 83.75 89 ALA A O 1
ATOM 612 N N . PHE A 1 90 ? 13.088 -1.634 -16.108 1.00 80.00 90 PHE A N 1
ATOM 613 C CA . PHE A 1 90 ? 12.720 -0.587 -15.139 1.00 80.00 90 PHE A CA 1
ATOM 614 C C . PHE A 1 90 ? 11.284 -0.061 -15.319 1.00 80.00 90 PHE A C 1
ATOM 616 O O . PHE A 1 90 ? 10.531 0.062 -14.354 1.00 80.00 90 PHE A O 1
ATOM 623 N N . ARG A 1 91 ? 10.870 0.213 -16.563 1.00 78.62 91 ARG A N 1
ATOM 624 C CA . ARG A 1 91 ? 9.499 0.655 -16.885 1.00 78.62 91 ARG A CA 1
ATOM 625 C C . ARG A 1 91 ? 8.423 -0.347 -16.441 1.00 78.62 91 ARG A C 1
ATOM 627 O O . ARG A 1 91 ? 7.502 0.075 -15.742 1.00 78.62 91 ARG A O 1
ATOM 634 N N . PRO A 1 92 ? 8.498 -1.642 -16.801 1.00 79.19 92 PRO A N 1
ATOM 635 C CA . PRO A 1 92 ? 7.507 -2.617 -16.355 1.00 79.19 92 PRO A CA 1
ATOM 636 C C . PRO A 1 92 ? 7.562 -2.887 -14.847 1.00 79.19 92 PRO A C 1
ATOM 638 O O . PRO A 1 92 ? 6.499 -3.063 -14.258 1.00 79.19 92 PRO A O 1
ATOM 641 N N . ALA A 1 93 ? 8.730 -2.820 -14.189 1.00 79.81 93 ALA A N 1
ATOM 642 C CA . ALA A 1 93 ? 8.788 -2.829 -12.722 1.00 79.81 93 ALA A CA 1
ATOM 643 C C . ALA A 1 93 ? 7.963 -1.665 -12.141 1.00 79.81 93 ALA A C 1
ATOM 645 O O . ALA A 1 93 ? 7.110 -1.849 -11.272 1.00 79.81 93 ALA A O 1
ATOM 646 N N . PHE A 1 94 ? 8.145 -0.457 -12.677 1.00 79.00 94 PHE A N 1
ATOM 647 C CA . PHE A 1 94 ? 7.421 0.717 -12.201 1.00 79.00 94 PHE A CA 1
ATOM 648 C C . PHE A 1 94 ? 5.907 0.637 -12.456 1.00 79.00 94 PHE A C 1
ATOM 650 O O . PHE A 1 94 ? 5.113 0.984 -11.580 1.00 79.00 94 PHE A O 1
ATOM 657 N N . LEU A 1 95 ? 5.499 0.119 -13.618 1.00 81.25 95 LEU A N 1
ATOM 658 C CA . LEU A 1 95 ? 4.093 -0.131 -13.943 1.00 81.25 95 LEU A CA 1
ATOM 659 C C . LEU A 1 95 ? 3.470 -1.180 -13.021 1.00 81.25 95 LEU A C 1
ATOM 661 O O . LEU A 1 95 ? 2.377 -0.956 -12.506 1.00 81.25 95 LEU A O 1
ATOM 665 N N . LEU A 1 96 ? 4.174 -2.283 -12.751 1.00 82.81 96 LEU A N 1
ATOM 666 C CA . LEU A 1 96 ? 3.713 -3.315 -11.824 1.00 82.81 96 LEU A CA 1
ATOM 667 C C . LEU A 1 96 ? 3.478 -2.737 -10.425 1.00 82.81 96 LEU A C 1
ATOM 669 O O . LEU A 1 96 ? 2.485 -3.054 -9.777 1.00 82.81 96 LEU A O 1
ATOM 673 N N . SER A 1 97 ? 4.349 -1.829 -9.986 1.00 80.56 97 SER A N 1
ATOM 674 C CA . SER A 1 97 ? 4.191 -1.099 -8.728 1.00 80.56 97 SER A CA 1
ATOM 675 C C . SER A 1 97 ? 2.894 -0.272 -8.684 1.00 80.56 97 SER A C 1
ATOM 677 O O . SER A 1 97 ? 2.226 -0.227 -7.650 1.00 80.56 97 SER A O 1
ATOM 679 N N . GLY A 1 98 ? 2.515 0.355 -9.802 1.00 80.69 98 GLY A N 1
ATOM 680 C CA . GLY A 1 98 ? 1.249 1.083 -9.941 1.00 80.69 98 GLY A CA 1
ATOM 681 C C . GLY A 1 98 ? 0.032 0.156 -9.975 1.00 80.69 98 GLY A C 1
ATOM 682 O O . GLY A 1 98 ? -0.964 0.425 -9.306 1.00 80.69 98 GLY A O 1
ATOM 683 N N . VAL A 1 99 ? 0.128 -0.977 -10.678 1.00 83.50 99 VAL A N 1
ATOM 684 C CA . VAL A 1 99 ? -0.924 -2.009 -10.709 1.00 83.50 99 VAL A CA 1
ATOM 685 C C . VAL A 1 99 ? -1.163 -2.580 -9.314 1.00 83.50 99 VAL A C 1
ATOM 687 O O . VAL A 1 99 ? -2.309 -2.674 -8.890 1.00 83.50 99 VAL A O 1
ATOM 690 N N . LEU A 1 100 ? -0.105 -2.896 -8.563 1.00 82.50 100 LEU A N 1
ATOM 691 C CA . LEU A 1 100 ? -0.210 -3.366 -7.179 1.00 82.50 100 LEU A CA 1
ATOM 692 C C . LEU A 1 100 ? -0.908 -2.334 -6.278 1.00 82.50 100 LEU A C 1
ATOM 694 O O . LEU A 1 100 ? -1.772 -2.702 -5.482 1.00 82.50 100 LEU A O 1
ATOM 698 N N . ALA A 1 101 ? -0.595 -1.043 -6.441 1.00 81.06 101 ALA A N 1
ATOM 699 C CA . ALA A 1 101 ? -1.287 0.033 -5.731 1.00 81.06 101 ALA A CA 1
ATOM 700 C C . ALA A 1 101 ? -2.775 0.118 -6.117 1.00 81.06 101 ALA A C 1
ATOM 702 O O . ALA A 1 101 ? -3.629 0.309 -5.254 1.00 81.06 101 ALA A O 1
ATOM 703 N N . PHE A 1 102 ? -3.107 -0.083 -7.394 1.00 80.50 102 PHE A N 1
ATOM 704 C CA . PHE A 1 102 ? -4.493 -0.116 -7.855 1.00 80.50 102 PHE A CA 1
ATOM 705 C C . PHE A 1 102 ? -5.252 -1.340 -7.325 1.00 80.50 102 PHE A C 1
ATOM 707 O O . PHE A 1 102 ? -6.381 -1.212 -6.861 1.00 80.50 102 PHE A O 1
ATOM 714 N N . VAL A 1 103 ? -4.628 -2.521 -7.305 1.00 83.50 103 VAL A N 1
ATOM 715 C CA . VAL A 1 103 ? -5.206 -3.740 -6.715 1.00 83.50 103 VAL A CA 1
ATOM 716 C C . VAL A 1 103 ? -5.505 -3.536 -5.229 1.00 83.50 103 VAL A C 1
ATOM 718 O O . VAL A 1 103 ? -6.541 -3.996 -4.755 1.00 83.50 103 VAL A O 1
ATOM 721 N N . ALA A 1 104 ? -4.673 -2.782 -4.503 1.00 79.88 104 ALA A N 1
ATOM 722 C CA . ALA A 1 104 ? -4.919 -2.444 -3.100 1.00 79.88 104 ALA A CA 1
ATOM 723 C C . ALA A 1 104 ? -6.180 -1.577 -2.876 1.00 79.88 104 ALA A C 1
ATOM 725 O O . ALA A 1 104 ? -6.734 -1.586 -1.773 1.00 79.88 104 ALA A O 1
ATOM 726 N N . LEU A 1 105 ? -6.705 -0.895 -3.907 1.00 80.38 105 LEU A N 1
ATOM 727 C CA . LEU A 1 105 ? -8.007 -0.217 -3.821 1.00 80.38 105 LEU A CA 1
ATOM 728 C C . LEU A 1 105 ? -9.155 -1.204 -3.629 1.00 80.38 105 LEU A C 1
ATOM 730 O O . LEU A 1 105 ? -10.151 -0.855 -2.997 1.00 80.38 105 LEU A O 1
ATOM 734 N N . PHE A 1 106 ? -9.025 -2.428 -4.145 1.00 80.38 106 PHE A N 1
ATOM 735 C CA . PHE A 1 106 ? -10.065 -3.444 -4.054 1.00 80.38 106 PHE A CA 1
ATOM 736 C C . PHE A 1 106 ? -10.409 -3.756 -2.586 1.00 80.38 106 PHE A C 1
ATOM 738 O O . PHE A 1 106 ? -11.525 -3.436 -2.166 1.00 80.38 106 PHE A O 1
ATOM 745 N N . PRO A 1 107 ? -9.491 -4.260 -1.733 1.00 75.06 107 PRO A N 1
ATOM 746 C CA . PRO A 1 107 ? -9.806 -4.485 -0.325 1.00 75.06 107 PRO A CA 1
ATOM 747 C C . PRO A 1 107 ? -10.227 -3.195 0.394 1.00 75.06 107 PRO A C 1
ATOM 749 O O . PRO A 1 107 ? -11.181 -3.239 1.169 1.00 75.06 107 PRO A O 1
ATOM 752 N N . ALA A 1 108 ? -9.614 -2.040 0.101 1.00 73.00 108 ALA A N 1
ATOM 753 C CA . ALA A 1 108 ? -9.993 -0.757 0.707 1.00 73.00 108 ALA A CA 1
ATOM 754 C C . ALA A 1 108 ? -11.457 -0.364 0.422 1.00 73.00 108 ALA A C 1
ATOM 756 O O . ALA A 1 108 ? -12.153 0.171 1.290 1.00 73.00 108 ALA A O 1
ATOM 757 N N . PHE A 1 109 ? -11.961 -0.676 -0.774 1.00 71.38 109 PHE A N 1
ATOM 758 C CA . PHE A 1 109 ? -13.348 -0.424 -1.146 1.00 71.38 109 PHE A CA 1
ATOM 759 C C . PHE A 1 109 ? -14.324 -1.392 -0.457 1.00 71.38 109 PHE A C 1
ATOM 761 O O . PHE A 1 109 ? -15.407 -0.977 -0.034 1.00 71.38 109 PHE A O 1
ATOM 768 N N . PHE A 1 110 ? -13.934 -2.663 -0.293 1.00 69.25 110 PHE A N 1
ATOM 769 C CA . PHE A 1 110 ? -14.780 -3.718 0.284 1.00 69.25 110 PHE A CA 1
ATOM 770 C C . PHE A 1 110 ? -14.745 -3.805 1.821 1.00 69.25 110 PHE A C 1
ATOM 772 O O . PHE A 1 110 ? -15.701 -4.303 2.423 1.00 69.25 110 PHE A O 1
ATOM 779 N N . LEU A 1 111 ? -13.715 -3.265 2.482 1.00 66.31 111 LEU A N 1
ATOM 780 C CA . LEU A 1 111 ? -13.580 -3.254 3.948 1.00 66.31 111 LEU A CA 1
ATOM 781 C C . LEU A 1 111 ? -14.706 -2.479 4.666 1.00 66.31 111 LEU A C 1
ATOM 783 O O . LEU A 1 111 ? -14.997 -2.749 5.828 1.00 66.31 111 LEU A O 1
ATOM 787 N N . GLY A 1 112 ? -15.424 -1.591 3.969 1.00 56.53 112 GLY A N 1
ATOM 788 C CA . GLY A 1 112 ? -16.532 -0.804 4.527 1.00 56.53 112 GLY A CA 1
ATOM 789 C C . GLY A 1 112 ? -17.846 -1.556 4.801 1.00 56.53 112 GLY A C 1
ATOM 790 O O . GLY A 1 112 ? -18.787 -0.928 5.282 1.00 56.53 112 GLY A O 1
ATOM 791 N N . ARG A 1 113 ? -17.959 -2.859 4.491 1.00 55.03 113 ARG A N 1
ATOM 792 C CA . ARG A 1 113 ? -19.223 -3.622 4.632 1.00 55.03 113 ARG A CA 1
ATOM 793 C C . ARG A 1 113 ? -19.250 -4.677 5.738 1.00 55.03 113 ARG A C 1
ATOM 795 O O . ARG A 1 113 ? -20.324 -5.204 6.025 1.00 55.03 113 ARG A O 1
ATOM 802 N N . ARG A 1 114 ? -18.123 -5.003 6.377 1.00 53.16 114 ARG A N 1
ATOM 803 C CA . ARG A 1 114 ? -18.129 -6.008 7.450 1.00 53.16 114 ARG A CA 1
ATOM 804 C C . ARG A 1 114 ? -18.564 -5.361 8.763 1.00 53.16 114 ARG A C 1
ATOM 806 O O . ARG A 1 114 ? -17.799 -4.631 9.388 1.00 53.16 114 ARG A O 1
ATOM 813 N N . LYS A 1 115 ? -19.801 -5.648 9.191 1.00 48.16 115 LYS A N 1
ATOM 814 C CA . LYS A 1 115 ? -20.158 -5.583 10.613 1.00 48.16 115 LYS A CA 1
ATOM 815 C C . LYS A 1 115 ? -19.178 -6.516 11.320 1.00 48.16 115 LYS A C 1
ATOM 817 O O . LYS A 1 115 ? -19.140 -7.699 10.987 1.00 48.16 115 LYS A O 1
ATOM 822 N N . ILE A 1 116 ? -18.363 -5.995 12.232 1.00 52.97 116 ILE A N 1
ATOM 823 C CA . ILE A 1 116 ? -17.691 -6.857 13.202 1.00 52.97 116 ILE A CA 1
ATOM 824 C C . ILE A 1 116 ? -18.848 -7.467 13.987 1.00 52.97 116 ILE A C 1
ATOM 826 O O . ILE A 1 116 ? -19.532 -6.763 14.728 1.00 52.97 116 ILE A O 1
ATOM 830 N N . VAL A 1 117 ? -19.177 -8.722 13.676 1.00 48.59 117 VAL A N 1
ATOM 831 C CA . VAL A 1 117 ? -20.141 -9.497 14.450 1.00 48.59 117 VAL A CA 1
ATOM 832 C C . VAL A 1 117 ? -19.582 -9.489 15.860 1.00 48.59 117 VAL A C 1
ATOM 834 O O . VAL A 1 117 ? -18.454 -9.923 16.077 1.00 48.59 117 VAL A O 1
ATOM 837 N N . ALA A 1 118 ? -20.329 -8.871 16.767 1.00 48.88 118 ALA A N 1
ATOM 838 C CA . ALA A 1 118 ? -19.983 -8.798 18.168 1.00 48.88 118 ALA A CA 1
ATOM 839 C C . ALA A 1 118 ? -19.735 -10.222 18.685 1.00 48.88 118 ALA A C 1
ATOM 841 O O . ALA A 1 118 ? -20.672 -11.000 18.825 1.00 48.88 118 ALA A O 1
ATOM 842 N N . ALA A 1 119 ? -18.472 -10.555 18.929 1.00 44.12 119 ALA A N 1
ATOM 843 C CA . ALA A 1 119 ? -18.088 -11.537 19.930 1.00 44.12 119 ALA A CA 1
ATOM 844 C C . ALA A 1 119 ? -17.859 -10.722 21.214 1.00 44.12 119 ALA A C 1
ATOM 846 O O . ALA A 1 119 ? -16.763 -10.249 21.467 1.00 44.12 119 ALA A O 1
ATOM 847 N N . ALA A 1 120 ? -18.909 -10.201 21.846 1.00 46.69 120 ALA A N 1
ATOM 848 C CA . ALA A 1 120 ? -19.621 -10.875 22.927 1.00 46.69 120 ALA A CA 1
ATOM 849 C C . ALA A 1 120 ? -19.879 -12.376 22.724 1.00 46.69 120 ALA A C 1
ATOM 851 O O . ALA A 1 120 ? -20.930 -12.777 22.225 1.00 46.69 120 ALA A O 1
ATOM 852 N N . ARG A 1 121 ? -18.921 -13.188 23.171 1.00 39.34 121 ARG A N 1
ATOM 853 C CA . ARG A 1 121 ? -19.159 -14.325 24.066 1.00 39.34 121 ARG A CA 1
ATOM 854 C C . ARG A 1 121 ? -17.869 -14.657 24.794 1.00 39.34 121 ARG A C 1
ATOM 856 O O . ARG A 1 121 ? -16.837 -14.735 24.098 1.00 39.34 121 ARG A O 1
#

Radius of gyration: 16.63 Å; chains: 1; bounding box: 38×30×45 Å

pLDDT: mean 74.89, std 11.7, range [39.34, 91.38]

InterPro domains:
  IPR036259 MFS transporter superfamily [SSF103473] (6-115)

Secondary structure (DSSP, 8-state):
---HHHHHHHHHHHHHHHHTHHHHHHH-SHHHHHHHHHHHHHHHHTTGGGGGGS-TTTHHHHHHHHHHHHHHHHHHHHHHHHHHHHTT-HHHHHHHHHHHHHHHHHHHHHGGG--------

Foldseek 3Di:
DLDPVLLCQLLQLLVQLLVLLVCCLPPNDVVSVVSNVVSVVSNVVSCVVVLVPDDPVCSVVVVVVVVVVCVVCVVVLCVVLVVCVVVVNNSVSSNVVSVVSVVVSVCSVVVVPDDPPDPPD

Sequence (121 aa):
MWTASARVIAVAGIAGCAAATVPVVFAGASMSFVVRGRALSVADIAITPAFTWLPREDVPSGSAVVRLVHQLGGSAGTAVLASIAASGAFRPAFLLSGVLAFVALFPAFFLGRRKIVAAAR